Protein AF-A0A9X1SB36-F1 (afdb_monomer_lite)

Organism: NCBI:txid2886935

Radius of gyration: 11.92 Å; chains: 1; bounding box: 34×28×21 Å

pLDDT: mean 83.37, std 13.11, range [40.91, 92.06]

Structure (mmCIF, N/CA/C/O backbone):
data_AF-A0A9X1SB36-F1
#
_entry.id   AF-A0A9X1SB36-F1
#
loop_
_atom_site.group_PDB
_atom_site.id
_atom_site.type_symbol
_atom_site.label_atom_id
_atom_site.label_alt_id
_atom_site.label_comp_id
_atom_site.label_asym_id
_atom_site.label_entity_id
_atom_site.label_seq_id
_atom_site.pdbx_PDB_ins_code
_atom_site.Cartn_x
_atom_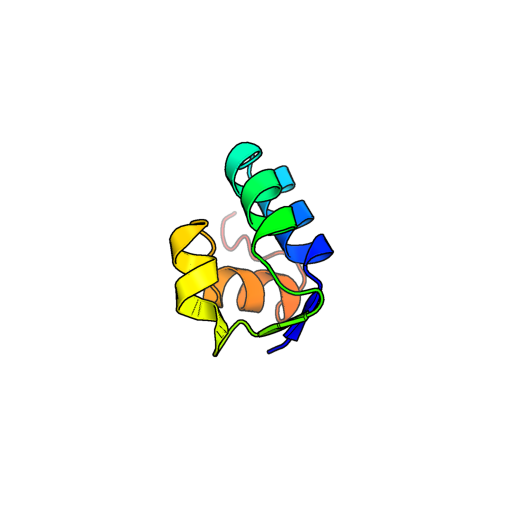site.Cartn_y
_atom_site.Cartn_z
_atom_site.occupancy
_atom_site.B_iso_or_equiv
_atom_site.auth_seq_id
_atom_site.auth_comp_id
_atom_site.auth_asym_id
_atom_site.auth_atom_id
_atom_site.pdbx_PDB_model_num
ATOM 1 N N . MET A 1 1 ? -3.713 -7.831 8.393 1.00 85.62 1 MET A N 1
ATOM 2 C CA . MET A 1 1 ? -2.512 -7.091 8.874 1.00 85.62 1 MET A CA 1
ATOM 3 C C . MET A 1 1 ? -2.593 -5.688 8.303 1.00 85.62 1 MET A C 1
ATOM 5 O O . MET A 1 1 ? -2.890 -5.568 7.120 1.00 85.62 1 MET A O 1
ATOM 9 N N . GLU A 1 2 ? -2.329 -4.645 9.095 1.00 88.50 2 GLU A N 1
ATOM 10 C CA . GLU A 1 2 ? -2.433 -3.256 8.622 1.00 88.50 2 GLU A CA 1
ATOM 11 C C . GLU A 1 2 ? -1.080 -2.717 8.151 1.00 88.50 2 GLU A C 1
ATOM 13 O O . GLU A 1 2 ? -0.103 -2.737 8.899 1.00 88.50 2 GLU A O 1
ATOM 18 N N . ILE A 1 3 ? -1.038 -2.210 6.923 1.00 88.81 3 ILE A N 1
ATOM 19 C CA . ILE A 1 3 ? 0.135 -1.578 6.318 1.00 88.81 3 ILE A CA 1
ATOM 20 C C . ILE A 1 3 ? -0.239 -0.140 5.964 1.00 88.81 3 ILE A C 1
ATOM 22 O O . ILE A 1 3 ? -1.349 0.130 5.502 1.00 88.81 3 ILE A O 1
ATOM 26 N N . GLY A 1 4 ? 0.670 0.808 6.196 1.00 91.75 4 GLY A N 1
ATOM 27 C CA . GLY A 1 4 ? 0.422 2.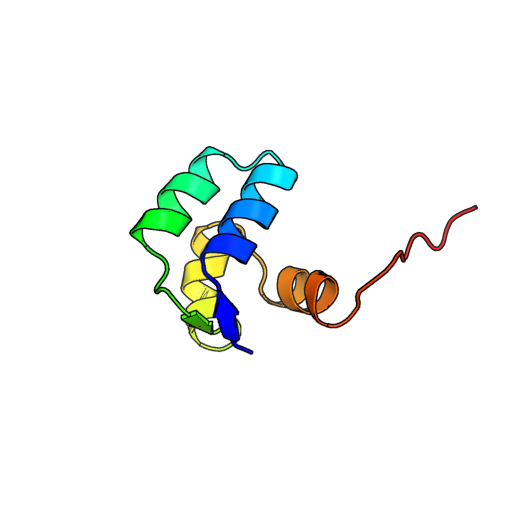196 5.811 1.00 91.75 4 GLY A CA 1
ATOM 28 C C . GLY A 1 4 ? 0.375 2.333 4.289 1.00 91.75 4 GLY A C 1
ATOM 29 O O . GLY A 1 4 ? 1.227 1.763 3.605 1.00 91.75 4 GLY A O 1
ATOM 30 N N . LYS A 1 5 ? -0.558 3.127 3.741 1.00 91.06 5 LYS A N 1
ATOM 31 C CA . LYS A 1 5 ? -0.683 3.287 2.273 1.00 91.06 5 LYS A CA 1
ATOM 32 C C . LYS A 1 5 ? 0.635 3.661 1.597 1.00 91.06 5 LYS A C 1
ATOM 34 O O . LYS A 1 5 ? 0.959 3.139 0.537 1.00 91.06 5 LYS A O 1
ATOM 39 N N . GLN A 1 6 ? 1.429 4.506 2.257 1.00 91.88 6 GLN A N 1
ATOM 40 C CA . GLN A 1 6 ? 2.739 4.946 1.776 1.00 91.88 6 GLN A CA 1
ATOM 41 C C . GLN A 1 6 ? 3.689 3.768 1.540 1.00 91.88 6 GLN A C 1
ATOM 43 O O . GLN A 1 6 ? 4.352 3.718 0.514 1.00 91.88 6 GLN A O 1
ATOM 48 N N . GLN A 1 7 ? 3.673 2.753 2.406 1.00 90.62 7 GLN A N 1
ATOM 49 C CA . GLN A 1 7 ? 4.521 1.571 2.240 1.00 90.62 7 GLN A CA 1
ATOM 50 C C . GLN A 1 7 ? 4.120 0.733 1.017 1.00 90.62 7 GLN A C 1
ATOM 52 O O . GLN A 1 7 ? 4.977 0.134 0.370 1.00 90.62 7 GLN A O 1
ATOM 57 N N . ILE A 1 8 ? 2.826 0.692 0.686 1.00 88.94 8 ILE A N 1
ATOM 58 C CA . ILE A 1 8 ? 2.318 -0.013 -0.501 1.00 88.94 8 ILE A CA 1
ATOM 59 C C . ILE A 1 8 ? 2.677 0.762 -1.769 1.00 88.94 8 ILE A C 1
ATOM 61 O O . ILE A 1 8 ? 3.122 0.168 -2.747 1.00 88.94 8 ILE A O 1
ATOM 65 N N . ILE A 1 9 ? 2.539 2.087 -1.736 1.00 91.56 9 ILE A N 1
ATOM 66 C CA . ILE A 1 9 ? 2.942 2.983 -2.825 1.00 91.56 9 ILE A CA 1
ATOM 67 C C . ILE A 1 9 ? 4.447 2.853 -3.086 1.00 91.56 9 ILE A C 1
ATOM 69 O O . ILE A 1 9 ? 4.852 2.697 -4.235 1.00 91.56 9 ILE A O 1
ATOM 73 N N . ASP A 1 10 ? 5.273 2.857 -2.040 1.00 91.38 10 ASP A N 1
ATOM 74 C CA . ASP A 1 10 ? 6.722 2.669 -2.155 1.00 91.38 10 ASP A CA 1
ATOM 75 C C . ASP A 1 10 ? 7.071 1.288 -2.715 1.00 91.38 10 ASP A C 1
ATOM 77 O O . ASP A 1 10 ? 7.943 1.169 -3.575 1.00 91.38 10 ASP A O 1
ATOM 81 N N . PHE A 1 11 ? 6.364 0.240 -2.284 1.00 88.94 11 PHE A N 1
ATOM 82 C CA . PHE A 1 11 ? 6.519 -1.104 -2.839 1.00 88.94 11 PHE A CA 1
ATOM 83 C C . PHE A 1 11 ? 6.192 -1.146 -4.339 1.00 88.94 11 PHE A C 1
ATOM 85 O O . PHE A 1 11 ? 6.978 -1.680 -5.125 1.00 88.94 11 PHE A O 1
ATOM 92 N N . LEU A 1 12 ? 5.073 -0.542 -4.744 1.00 89.69 12 LEU A N 1
ATOM 93 C CA . LEU A 1 12 ? 4.655 -0.433 -6.142 1.00 89.69 12 LEU A CA 1
ATOM 94 C C . LEU A 1 12 ? 5.676 0.352 -6.975 1.00 89.69 12 LEU A C 1
ATOM 96 O O . LEU A 1 12 ? 6.116 -0.128 -8.021 1.00 89.69 12 LEU A O 1
ATOM 100 N N . LYS A 1 13 ? 6.134 1.509 -6.484 1.00 90.38 13 LYS A N 1
ATOM 101 C CA . LYS A 1 13 ? 7.174 2.323 -7.134 1.00 90.38 13 LYS A CA 1
ATOM 102 C C . LYS A 1 13 ? 8.482 1.548 -7.297 1.00 90.38 13 LYS A C 1
ATOM 104 O O . LYS A 1 13 ? 9.055 1.555 -8.382 1.00 90.38 13 LYS A O 1
ATOM 109 N N . ASN A 1 14 ? 8.919 0.826 -6.265 1.00 88.69 14 ASN A N 1
ATOM 110 C CA . ASN A 1 14 ? 10.147 0.025 -6.298 1.00 88.69 14 ASN A CA 1
ATOM 111 C C . ASN A 1 14 ? 10.068 -1.143 -7.302 1.00 88.69 14 ASN A C 1
ATOM 113 O O . ASN A 1 14 ? 11.076 -1.555 -7.868 1.00 88.69 14 ASN A O 1
ATOM 117 N N . ARG A 1 15 ? 8.862 -1.658 -7.572 1.00 84.06 15 ARG A N 1
ATOM 118 C CA . ARG A 1 15 ? 8.621 -2.688 -8.595 1.00 84.06 15 ARG A CA 1
ATOM 119 C C . ARG A 1 15 ? 8.595 -2.134 -10.028 1.00 84.06 15 ARG A C 1
ATOM 121 O O . ARG A 1 15 ? 8.629 -2.916 -10.972 1.00 84.06 15 ARG A O 1
ATOM 128 N N . GLY A 1 16 ? 8.517 -0.813 -10.196 1.00 88.81 16 GLY A N 1
ATOM 129 C CA . GLY A 1 16 ? 8.271 -0.159 -11.486 1.00 88.81 16 GLY A CA 1
ATOM 130 C C . GLY A 1 16 ? 6.784 0.013 -11.824 1.00 88.81 16 GLY A C 1
ATOM 131 O O . GLY A 1 16 ? 6.452 0.448 -12.922 1.00 88.81 16 GLY A O 1
ATOM 132 N N . SER A 1 17 ? 5.885 -0.278 -10.882 1.00 88.12 17 SER A N 1
ATOM 133 C CA . SER A 1 17 ? 4.432 -0.124 -11.014 1.00 88.12 17 SER A CA 1
ATOM 134 C C . SER A 1 17 ? 3.985 1.305 -10.671 1.00 88.12 17 SER A C 1
ATOM 136 O O . SER A 1 17 ? 3.219 1.526 -9.732 1.00 88.12 17 SER A O 1
ATOM 138 N N . GLY A 1 18 ? 4.493 2.294 -11.413 1.00 89.19 18 GLY A N 1
ATOM 139 C CA . GLY A 1 18 ? 4.225 3.717 -11.169 1.00 89.19 18 GLY A CA 1
ATOM 140 C C . GLY A 1 18 ? 2.745 4.099 -11.286 1.00 89.19 18 GLY A C 1
ATOM 141 O O . GLY A 1 18 ? 2.226 4.799 -10.419 1.00 89.19 18 GLY A O 1
ATOM 142 N N . ASP A 1 19 ? 2.050 3.587 -12.303 1.00 90.44 19 ASP A N 1
ATOM 143 C CA . ASP A 1 19 ? 0.625 3.870 -12.529 1.00 90.44 19 ASP A CA 1
ATOM 144 C C . ASP A 1 19 ? -0.245 3.345 -11.379 1.00 90.44 19 ASP A C 1
ATOM 146 O O . ASP A 1 19 ? -1.057 4.069 -10.801 1.00 90.44 19 ASP A O 1
ATOM 150 N N . GLN A 1 20 ? 0.012 2.101 -10.963 1.00 90.75 20 GLN A N 1
ATOM 151 C CA . GLN A 1 20 ? -0.686 1.468 -9.843 1.00 90.75 20 GLN A CA 1
ATOM 152 C C . GLN A 1 20 ? -0.394 2.191 -8.527 1.00 90.75 20 GLN A C 1
ATOM 154 O O . GLN A 1 20 ? -1.267 2.258 -7.669 1.00 90.75 20 GLN A O 1
ATOM 159 N N . ALA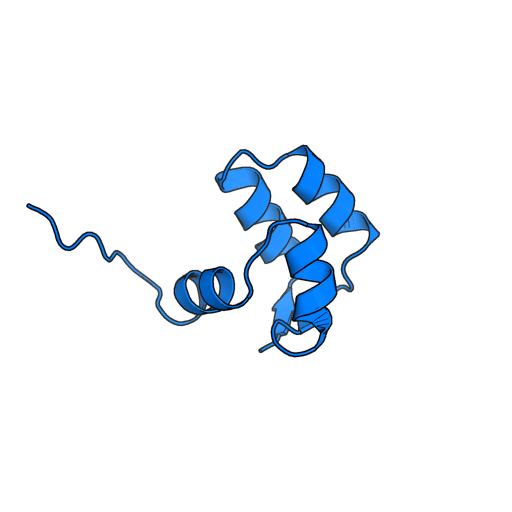 A 1 21 ? 0.810 2.751 -8.358 1.00 91.31 21 ALA A N 1
ATOM 160 C CA . ALA A 1 21 ? 1.159 3.536 -7.179 1.00 91.31 21 ALA A CA 1
ATOM 161 C C . ALA A 1 21 ? 0.318 4.820 -7.076 1.00 91.31 21 ALA A C 1
ATOM 163 O O . ALA A 1 21 ? -0.131 5.159 -5.984 1.00 91.31 21 ALA A O 1
ATOM 164 N N . GLY A 1 22 ? 0.055 5.498 -8.198 1.00 92.06 22 GLY A N 1
ATOM 165 C CA . GLY A 1 22 ? -0.822 6.673 -8.227 1.00 92.06 22 GLY A CA 1
ATOM 166 C C . GLY A 1 22 ? -2.286 6.330 -7.938 1.00 92.06 22 GLY A C 1
ATOM 167 O O . GLY A 1 22 ? -2.951 7.020 -7.162 1.00 92.06 22 GLY A O 1
ATOM 168 N N . GLU A 1 23 ? -2.786 5.226 -8.498 1.00 91.25 23 GLU A N 1
ATOM 169 C CA . GLU A 1 23 ? -4.130 4.726 -8.183 1.00 91.25 23 GLU A CA 1
ATOM 170 C C . GLU A 1 23 ? -4.258 4.301 -6.719 1.00 91.25 23 GLU A C 1
ATOM 172 O O . GLU A 1 23 ? -5.242 4.643 -6.060 1.00 91.25 23 GLU A O 1
ATOM 177 N N . ALA A 1 24 ? -3.251 3.600 -6.199 1.00 90.56 24 ALA A N 1
ATOM 178 C CA . ALA A 1 24 ? -3.167 3.198 -4.805 1.00 90.56 24 ALA A CA 1
ATOM 179 C C . ALA A 1 24 ? -3.250 4.413 -3.877 1.00 90.56 24 ALA A C 1
ATOM 181 O O . ALA A 1 24 ? -3.951 4.378 -2.875 1.00 90.56 24 ALA A O 1
ATOM 182 N N . GLU A 1 25 ? -2.600 5.517 -4.231 1.00 90.56 25 GLU A N 1
ATOM 183 C CA . GLU A 1 25 ? -2.572 6.732 -3.420 1.00 90.56 25 GLU A CA 1
ATOM 184 C C . GLU A 1 25 ? -3.948 7.406 -3.270 1.00 90.56 25 GLU A C 1
ATOM 186 O O . GLU A 1 25 ? -4.228 8.007 -2.230 1.00 90.56 25 GLU A O 1
ATOM 191 N N . SER A 1 26 ? -4.824 7.244 -4.268 1.00 91.00 26 SER A N 1
ATOM 192 C CA . SER A 1 26 ? -6.188 7.796 -4.268 1.00 91.00 26 SER A CA 1
ATOM 193 C C . SER A 1 26 ? -7.250 6.814 -3.766 1.00 91.00 26 SER A C 1
ATOM 195 O O . SER A 1 26 ? -8.264 7.239 -3.216 1.00 91.00 26 SER A O 1
ATOM 197 N N . GLN A 1 27 ? -7.051 5.512 -3.985 1.00 90.06 2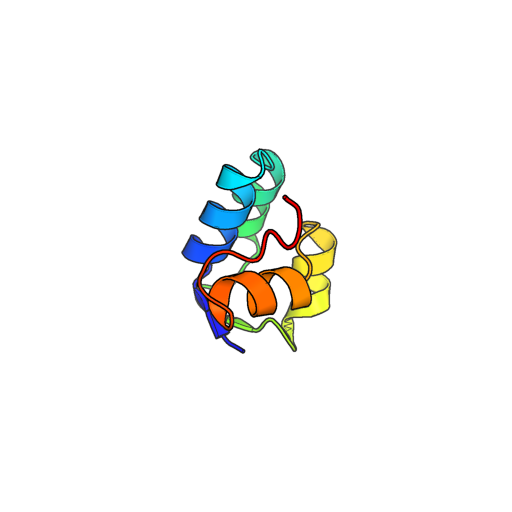7 GLN A N 1
ATOM 198 C CA . GLN A 1 27 ? -8.031 4.476 -3.648 1.00 90.06 27 GLN A CA 1
ATOM 199 C C . GLN A 1 27 ? -7.781 3.832 -2.283 1.00 90.06 27 GLN A C 1
ATOM 201 O O . GLN A 1 27 ? -8.735 3.391 -1.643 1.00 90.06 27 GLN A O 1
ATOM 206 N N . LEU A 1 28 ? -6.523 3.741 -1.840 1.00 90.31 28 LEU A N 1
ATOM 207 C CA . LEU A 1 28 ? -6.195 3.089 -0.578 1.00 90.31 28 LEU A CA 1
ATOM 208 C C . LEU A 1 28 ? -6.448 4.022 0.619 1.00 90.31 28 LEU A C 1
ATOM 210 O O . LEU A 1 28 ? -6.018 5.181 0.605 1.00 90.31 28 LEU A O 1
ATOM 214 N N . PRO A 1 29 ? -7.083 3.515 1.691 1.00 91.38 29 PRO A N 1
ATOM 215 C CA . PRO A 1 29 ? -7.175 4.227 2.964 1.00 91.38 29 PRO A CA 1
ATOM 216 C C . PRO A 1 29 ? -5.792 4.403 3.608 1.00 91.38 29 PRO A C 1
ATOM 218 O O . PRO A 1 29 ? -4.852 3.684 3.284 1.00 91.38 29 PRO A O 1
ATOM 221 N N . ASP A 1 30 ? -5.655 5.328 4.566 1.00 91.12 30 ASP A N 1
ATOM 222 C CA . ASP A 1 30 ? -4.366 5.593 5.235 1.00 91.12 30 ASP A CA 1
ATOM 223 C C . ASP A 1 30 ? -3.759 4.346 5.899 1.00 91.12 30 ASP A C 1
ATOM 225 O O . ASP A 1 30 ? -2.538 4.156 5.880 1.00 91.12 30 ASP A O 1
ATOM 229 N N . LYS A 1 31 ? -4.624 3.472 6.423 1.00 91.06 31 LYS A N 1
ATOM 230 C CA . LYS A 1 31 ? -4.294 2.118 6.865 1.00 91.06 31 LYS A CA 1
ATOM 231 C C . LYS A 1 31 ? -4.982 1.113 5.961 1.00 91.06 31 LYS A C 1
ATOM 233 O O . LYS A 1 31 ? -6.206 1.079 5.923 1.00 91.06 31 LYS A O 1
ATOM 238 N N . VAL A 1 32 ? -4.193 0.281 5.301 1.00 90.69 32 VAL A N 1
ATOM 239 C CA . VAL A 1 32 ? -4.682 -0.759 4.402 1.00 90.69 32 VAL A CA 1
ATOM 240 C C . VAL A 1 32 ? -4.592 -2.095 5.108 1.00 90.69 32 VAL A C 1
ATOM 242 O O . VAL A 1 32 ? -3.505 -2.518 5.508 1.00 90.69 32 VAL A O 1
ATOM 245 N N . ASP A 1 33 ? -5.725 -2.766 5.264 1.00 91.25 33 ASP A 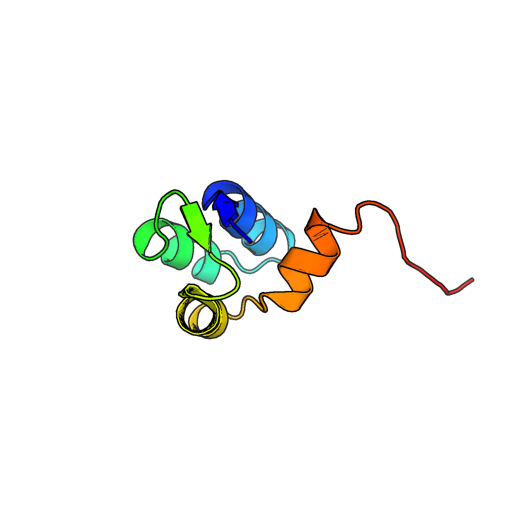N 1
ATOM 246 C CA . ASP A 1 33 ? -5.766 -4.096 5.851 1.00 91.25 33 ASP A CA 1
ATOM 247 C C . ASP A 1 33 ? -5.596 -5.134 4.743 1.00 91.25 33 ASP A C 1
ATOM 249 O O . ASP A 1 33 ? -6.495 -5.384 3.951 1.00 91.25 33 ASP A O 1
ATOM 253 N N . THR A 1 34 ? -4.430 -5.766 4.688 1.00 87.44 34 THR A N 1
ATOM 254 C CA . THR A 1 34 ? -4.109 -6.802 3.690 1.00 87.44 34 THR A CA 1
ATOM 255 C C . THR A 1 34 ? -5.095 -7.970 3.654 1.00 87.44 34 THR A C 1
ATOM 257 O O . THR A 1 34 ? -5.232 -8.602 2.608 1.00 87.44 34 THR A O 1
ATOM 260 N N . ASP A 1 35 ? -5.813 -8.238 4.748 1.00 88.19 35 ASP A N 1
ATOM 261 C CA . ASP A 1 35 ? -6.832 -9.284 4.798 1.00 88.19 35 ASP A CA 1
ATOM 262 C C . ASP A 1 35 ? -8.177 -8.782 4.238 1.00 88.19 35 ASP A C 1
ATOM 264 O O . ASP A 1 35 ? -8.771 -9.419 3.361 1.00 88.19 35 ASP A O 1
ATOM 268 N N . LYS A 1 36 ? -8.647 -7.610 4.691 1.00 91.31 36 LYS A N 1
ATOM 269 C CA . LYS A 1 36 ? -9.959 -7.050 4.300 1.00 91.31 36 LYS A CA 1
ATOM 270 C C . LYS A 1 36 ? -9.944 -6.357 2.941 1.00 91.31 36 LYS A C 1
ATOM 272 O O . LYS A 1 36 ? -10.872 -6.525 2.155 1.00 91.31 36 LYS A O 1
ATOM 277 N N . ASP A 1 37 ? -8.878 -5.625 2.650 1.00 91.25 37 ASP A N 1
ATOM 278 C CA . ASP A 1 37 ? -8.666 -4.876 1.410 1.00 91.25 37 ASP A CA 1
ATOM 279 C C . ASP A 1 37 ? -7.937 -5.716 0.352 1.00 91.25 37 ASP A C 1
ATOM 281 O O . ASP A 1 37 ? -7.504 -5.198 -0.677 1.00 91.25 37 ASP A O 1
ATOM 285 N N . SER A 1 38 ? -7.826 -7.032 0.561 1.00 89.19 38 SER A N 1
ATOM 286 C CA . SER A 1 38 ? -7.223 -7.984 -0.379 1.00 89.19 38 SER A CA 1
ATOM 287 C C . SER A 1 38 ? -7.768 -7.839 -1.805 1.00 89.19 38 SER A C 1
ATOM 289 O O . SER A 1 38 ? -7.002 -7.883 -2.768 1.00 89.19 38 SER A O 1
ATOM 291 N N . GLY A 1 39 ? -9.071 -7.589 -1.964 1.00 89.56 39 GLY A N 1
ATOM 292 C CA . GLY A 1 39 ? -9.690 -7.341 -3.269 1.00 89.56 39 GLY A CA 1
ATOM 293 C C . GLY A 1 39 ? -9.281 -6.009 -3.911 1.00 89.56 39 GLY A C 1
ATOM 294 O O . GLY A 1 39 ? -9.129 -5.940 -5.130 1.00 89.56 39 GLY A O 1
ATOM 295 N N . LEU A 1 40 ? -9.072 -4.959 -3.111 1.00 90.00 40 LEU A N 1
ATOM 296 C CA . LEU A 1 40 ? -8.618 -3.649 -3.590 1.00 90.00 40 LEU A CA 1
ATOM 297 C C . LEU A 1 40 ? -7.142 -3.704 -3.996 1.00 90.00 40 LEU A C 1
ATOM 299 O O . LEU A 1 40 ? -6.775 -3.251 -5.076 1.00 90.00 40 LEU A O 1
ATOM 303 N N . LEU A 1 41 ? -6.320 -4.355 -3.175 1.00 89.88 41 LEU A N 1
ATOM 304 C CA . LEU A 1 41 ? -4.920 -4.642 -3.476 1.00 89.88 41 LEU A CA 1
ATOM 305 C C . LEU A 1 41 ? -4.784 -5.472 -4.758 1.00 89.88 41 LEU A C 1
ATOM 307 O O . LEU A 1 41 ? -4.004 -5.114 -5.637 1.00 89.88 41 LEU A O 1
ATOM 311 N N . SER A 1 42 ? -5.611 -6.507 -4.922 1.00 89.56 42 SER A N 1
ATOM 312 C CA . SER A 1 42 ? -5.604 -7.355 -6.122 1.00 89.56 42 SER A CA 1
ATOM 313 C C . SER A 1 42 ? -5.917 -6.569 -7.399 1.00 89.56 42 SER A C 1
ATOM 315 O O . SER A 1 42 ? -5.298 -6.815 -8.432 1.00 89.56 42 SER A O 1
ATOM 317 N N . LYS A 1 43 ? -6.829 -5.584 -7.342 1.00 88.62 43 LYS A N 1
ATOM 318 C CA . LYS A 1 43 ? -7.108 -4.682 -8.478 1.00 88.62 43 LYS A CA 1
ATOM 319 C C . LYS A 1 43 ? -5.892 -3.843 -8.865 1.00 88.62 43 LYS A C 1
ATOM 321 O O . LYS A 1 43 ? -5.648 -3.629 -10.046 1.00 88.62 43 LYS A O 1
ATOM 326 N N . LEU A 1 44 ? -5.108 -3.429 -7.875 1.00 88.62 44 LEU A N 1
ATOM 327 C CA . LEU A 1 44 ? -3.850 -2.704 -8.050 1.00 88.62 44 LEU A CA 1
ATOM 328 C C . LEU A 1 44 ? -2.675 -3.638 -8.393 1.00 88.62 44 LEU A C 1
ATOM 330 O O . LEU A 1 44 ? -1.532 -3.194 -8.401 1.00 88.62 44 LEU A O 1
ATOM 334 N N . GLY A 1 45 ? -2.917 -4.935 -8.632 1.00 86.69 45 GLY A N 1
ATOM 335 C CA . GLY A 1 45 ? -1.872 -5.933 -8.889 1.00 86.69 45 GLY A CA 1
ATOM 336 C C . GLY A 1 45 ? -0.964 -6.217 -7.686 1.00 86.69 45 GLY A C 1
ATOM 337 O O . GLY A 1 45 ? 0.130 -6.767 -7.845 1.00 86.69 45 GLY A O 1
ATOM 338 N N . VAL A 1 46 ? -1.399 -5.833 -6.485 1.00 87.06 46 VAL A N 1
ATOM 339 C CA . VAL A 1 46 ? -0.693 -6.058 -5.226 1.00 87.06 46 VAL A CA 1
ATOM 340 C C . VAL A 1 46 ? -1.253 -7.304 -4.559 1.00 87.06 46 VAL A C 1
ATOM 342 O O . VAL A 1 46 ? -2.429 -7.368 -4.211 1.00 87.06 46 VAL A O 1
ATOM 345 N N . ASN A 1 47 ? -0.393 -8.292 -4.329 1.00 88.69 47 ASN A N 1
ATOM 346 C CA . ASN A 1 47 ? -0.781 -9.487 -3.595 1.00 88.69 47 ASN A CA 1
ATOM 347 C C . ASN A 1 47 ? -0.539 -9.278 -2.093 1.00 88.69 47 ASN A C 1
ATOM 349 O O . ASN A 1 47 ? 0.598 -9.001 -1.699 1.00 88.69 47 ASN A O 1
ATOM 353 N N . PRO A 1 48 ? -1.556 -9.454 -1.231 1.00 85.62 48 PRO A 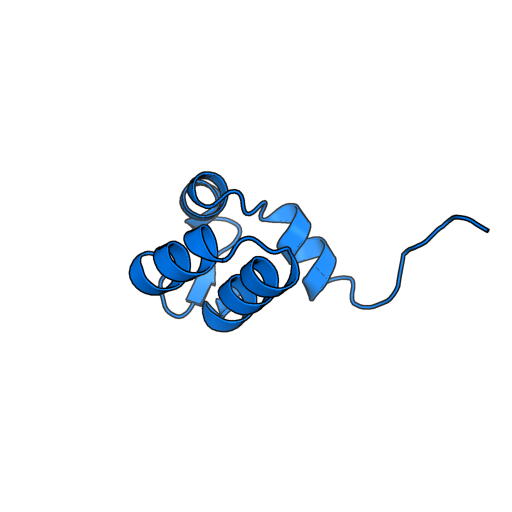N 1
ATOM 354 C CA . PRO A 1 48 ? -1.384 -9.307 0.210 1.00 85.62 48 PRO A CA 1
ATOM 355 C C . PRO A 1 48 ? -0.371 -10.301 0.793 1.00 85.62 48 PRO A C 1
ATOM 357 O O . PRO A 1 48 ? 0.357 -9.932 1.707 1.00 85.62 48 PRO A O 1
ATOM 360 N N . GLN A 1 49 ? -0.223 -11.509 0.228 1.00 85.06 49 GLN A N 1
ATOM 361 C CA . GLN A 1 49 ? 0.861 -12.419 0.631 1.00 85.06 49 GLN A CA 1
ATOM 362 C C . GLN A 1 49 ? 2.263 -11.879 0.313 1.00 85.06 49 GLN A C 1
ATOM 364 O O . GLN A 1 49 ? 3.184 -12.131 1.082 1.00 85.06 49 GLN A O 1
ATOM 369 N N . ASP A 1 50 ? 2.433 -11.136 -0.784 1.00 85.31 50 ASP A N 1
ATOM 370 C CA . ASP A 1 50 ? 3.721 -10.537 -1.171 1.00 85.31 50 ASP A CA 1
ATOM 371 C C . ASP A 1 50 ? 4.090 -9.411 -0.197 1.00 85.31 50 ASP A C 1
ATOM 373 O O . ASP A 1 50 ? 5.215 -9.344 0.296 1.00 85.31 50 ASP A O 1
ATOM 377 N N . LEU A 1 51 ? 3.095 -8.595 0.177 1.00 84.06 51 LEU A N 1
ATOM 378 C CA . LEU A 1 51 ? 3.237 -7.590 1.229 1.00 84.06 51 LEU A CA 1
ATOM 379 C C . LEU A 1 51 ? 3.596 -8.245 2.567 1.00 84.06 51 LEU A C 1
ATOM 381 O O . LEU A 1 51 ? 4.594 -7.875 3.176 1.00 84.06 51 LEU A O 1
ATOM 385 N N . ILE A 1 52 ? 2.833 -9.247 3.011 1.00 83.38 52 ILE A N 1
ATOM 386 C CA . ILE A 1 52 ? 3.126 -9.962 4.258 1.00 83.38 52 ILE A CA 1
ATOM 387 C C . ILE A 1 52 ? 4.542 -10.541 4.196 1.00 83.38 52 ILE A C 1
ATOM 389 O O . ILE A 1 52 ? 5.333 -10.249 5.078 1.00 83.38 52 ILE A O 1
ATOM 393 N N . GLY A 1 53 ? 4.934 -11.240 3.130 1.00 81.12 53 GLY A N 1
ATOM 394 C CA . GLY A 1 53 ? 6.297 -11.763 2.983 1.00 81.12 53 GLY A CA 1
ATOM 395 C C . GLY A 1 53 ? 7.378 -10.678 3.062 1.00 81.12 53 GLY A C 1
ATOM 396 O O . GLY A 1 53 ? 8.380 -10.854 3.751 1.00 81.12 53 GLY A O 1
ATOM 397 N N . LYS A 1 54 ? 7.155 -9.524 2.423 1.00 78.06 54 LYS A N 1
ATOM 398 C CA . LYS A 1 54 ? 8.091 -8.391 2.418 1.00 78.06 54 LYS A CA 1
ATOM 399 C C . LYS A 1 54 ? 8.209 -7.699 3.779 1.00 78.06 54 LYS A C 1
ATOM 401 O O . LYS A 1 54 ? 9.306 -7.282 4.148 1.00 78.06 54 LYS A O 1
ATOM 406 N N . PHE A 1 55 ? 7.094 -7.545 4.494 1.00 76.81 55 PHE A N 1
ATOM 407 C CA . PHE A 1 55 ? 7.007 -6.757 5.728 1.00 76.81 55 PHE A CA 1
ATOM 408 C C . PHE A 1 55 ? 7.111 -7.604 7.006 1.00 76.81 55 PHE A C 1
ATOM 410 O O . PHE A 1 55 ? 7.668 -7.136 7.995 1.00 76.81 55 PHE A O 1
ATOM 417 N N . SER A 1 56 ? 6.625 -8.847 7.004 1.00 69.75 56 SER A N 1
ATOM 418 C CA . SER A 1 56 ? 6.716 -9.790 8.131 1.00 69.75 56 SER A CA 1
ATOM 419 C C . SER A 1 56 ? 7.975 -10.650 8.095 1.00 69.75 56 SER A C 1
ATOM 421 O O . SER A 1 56 ? 8.403 -11.154 9.128 1.00 69.75 56 SER A O 1
ATOM 423 N N . GLY A 1 57 ? 8.551 -10.847 6.912 1.00 58.50 57 GLY A N 1
ATOM 424 C CA . GLY A 1 57 ? 9.760 -11.631 6.690 1.00 58.50 57 GLY A CA 1
ATOM 425 C C . GLY A 1 57 ? 10.883 -10.751 6.181 1.00 58.50 57 GLY A C 1
ATOM 426 O O . GLY A 1 57 ? 11.460 -11.063 5.143 1.00 58.50 57 GLY A O 1
ATOM 427 N N . GLY A 1 58 ? 11.165 -9.636 6.871 1.00 58.47 58 GLY A N 1
ATOM 428 C CA . GLY A 1 58 ? 12.321 -8.804 6.547 1.00 58.47 58 GLY A CA 1
ATOM 429 C C . GLY A 1 58 ? 13.541 -9.674 6.211 1.00 58.47 58 GLY A C 1
ATOM 430 O O . GLY A 1 58 ? 13.705 -10.753 6.766 1.00 58.47 58 GLY A O 1
ATOM 431 N N . LEU A 1 59 ? 14.393 -9.171 5.319 1.00 55.44 59 LEU A N 1
ATOM 432 C CA . LEU A 1 59 ? 15.687 -9.725 4.910 1.00 55.44 59 LEU A CA 1
ATOM 433 C C . LEU A 1 59 ? 15.712 -11.019 4.046 1.00 55.44 59 LEU A C 1
ATOM 435 O O . LEU A 1 59 ? 15.704 -12.141 4.526 1.00 55.44 59 LEU A O 1
ATOM 439 N N . GLY A 1 60 ? 15.958 -10.835 2.738 1.00 54.91 60 GLY A N 1
ATOM 440 C CA . GLY A 1 60 ? 17.087 -11.518 2.082 1.00 54.91 60 GLY A CA 1
ATOM 441 C C . GLY A 1 60 ? 16.942 -12.959 1.572 1.00 54.91 60 GLY A C 1
ATOM 442 O O . GLY A 1 60 ? 17.962 -13.616 1.398 1.00 54.91 60 GLY A O 1
ATOM 443 N N . GLY A 1 61 ? 15.748 -13.469 1.276 1.00 47.31 61 GLY A N 1
ATOM 444 C CA . GLY A 1 61 ? 15.593 -14.823 0.727 1.00 47.31 61 GLY A CA 1
ATOM 445 C C . GLY A 1 61 ? 15.926 -14.968 -0.766 1.00 47.31 61 GLY A C 1
ATOM 446 O O . GLY A 1 61 ? 15.027 -15.238 -1.554 1.00 47.31 61 GLY A O 1
ATOM 447 N N . LEU A 1 62 ? 17.195 -14.830 -1.160 1.00 51.44 62 LEU A N 1
ATOM 448 C CA . LEU A 1 62 ? 17.745 -15.618 -2.270 1.00 51.44 62 LEU A CA 1
ATOM 449 C C . LEU A 1 62 ? 18.215 -16.961 -1.684 1.00 51.44 62 LEU A C 1
ATOM 451 O O . LEU A 1 62 ? 19.246 -16.976 -1.014 1.00 51.44 62 LEU A O 1
ATOM 455 N N . PRO A 1 63 ? 17.539 -18.097 -1.921 1.00 52.94 63 PRO A N 1
ATOM 456 C CA . PRO A 1 63 ? 18.180 -19.396 -1.825 1.00 52.94 63 PRO A CA 1
ATOM 457 C C . PRO A 1 63 ? 18.669 -19.756 -3.231 1.00 52.94 63 PRO A C 1
ATOM 459 O O . PRO A 1 63 ? 17.931 -20.341 -4.020 1.00 52.94 63 PRO A O 1
ATOM 462 N N . GLY A 1 64 ? 19.883 -19.345 -3.596 1.00 52.19 64 GLY A N 1
ATOM 463 C CA . GLY A 1 64 ? 20.388 -19.681 -4.925 1.00 52.19 64 GLY A CA 1
ATOM 464 C C . GLY A 1 64 ? 21.730 -19.074 -5.299 1.00 52.19 64 GLY A C 1
ATOM 465 O O . GLY A 1 64 ? 21.783 -18.291 -6.241 1.00 52.19 64 GLY A O 1
ATOM 466 N N . ALA A 1 65 ? 22.789 -19.451 -4.583 1.00 40.91 65 ALA A N 1
ATOM 467 C CA . ALA A 1 65 ? 24.126 -19.680 -5.138 1.00 40.91 65 ALA A CA 1
ATOM 468 C C . ALA A 1 65 ? 24.902 -20.594 -4.183 1.00 40.91 65 ALA A C 1
ATOM 470 O O . ALA A 1 65 ? 24.910 -20.282 -2.971 1.00 40.91 65 ALA A O 1
#

Secondary structure (DSSP, 8-state):
-EEEHHHHHHHHHHHT-HHHHHHHHHHS-SEEETTTSHHHHHHTT--HHHHHHHHHS-S------

Sequence (65 aa):
MEIGKQQIIDFLKNRGSGDQAGEAESQLPDKVDTDKDSGLLSKLGVNPQDLIGKFSGGLGGLPGA

Foldseek 3Di:
DKDALVVVLVVCVVVVNNVLSVVSVVPPDRIHDCVPCQVVCVVSVHHSVVVCCPPVVPDDPDPDD